Protein AF-A0A8X8XKH3-F1 (afdb_monomer_lite)

Sequence (139 aa):
MAYEAQAAVIPDCRPELKPYVGQVFETLEDGISFYEAYAKDCRFDTRRFRDTVPSVSSMDKAQRIENLYGASRPSVVNVHPPNVVSTKGSGSSSGKRIASATEKAIILQNKPKRRCAKCREMGHHDARNCGREKGKSKM

Foldseek 3Di:
DDPDDPPPPQQDADPVLRDDPPDDDPDPVRVVVSVCNRCVRRVHDDDDDPPDDDDDPPDDPQRVVCVVVVHHDDPDDDDDDPDPDDDLQNDDPPNDDPADPVRVVVCVVPDFFDQAPQPRDTHPDHVVPDPDDRPPPPD

Organism: Salvia splendens (NCBI:txid180675)

Radius of gyration: 39.93 Å; chains: 1; bounding box: 75×32×106 Å

Secondary structure (DSSP, 8-state):
---------PPP--GGG---TT---SSHHHHHHHHHHHHHHTT-------SS-----SS-HHHHHHHHHTSPPPS----PPPP----TT---TT-S----HHHHHHHHHTSPPEE-TTT--EES--TTS--S-------

Structure (mmCIF, N/CA/C/O backbone):
data_AF-A0A8X8XKH3-F1
#
_entry.id   AF-A0A8X8XKH3-F1
#
loop_
_atom_site.group_PDB
_atom_site.id
_atom_site.type_symbol
_atom_site.label_atom_id
_atom_site.label_alt_id
_atom_site.label_comp_id
_atom_site.label_asym_id
_atom_site.label_entity_id
_atom_site.label_seq_id
_atom_site.pdbx_PDB_ins_code
_atom_site.Cartn_x
_atom_site.Cartn_y
_atom_site.Cartn_z
_atom_site.occupancy
_atom_site.B_iso_or_equiv
_atom_site.auth_seq_id
_atom_site.auth_comp_id
_atom_site.auth_asym_id
_atom_site.auth_atom_id
_atom_site.pdbx_PDB_model_num
ATOM 1 N N . MET A 1 1 ? 20.267 -19.411 33.956 1.00 47.81 1 MET A N 1
ATOM 2 C CA . MET A 1 1 ? 19.720 -18.464 32.963 1.00 47.81 1 MET A CA 1
ATOM 3 C C . MET A 1 1 ? 18.305 -18.117 33.404 1.00 47.81 1 MET A C 1
ATOM 5 O O . MET A 1 1 ? 17.371 -18.803 33.013 1.00 47.81 1 MET A O 1
ATOM 9 N N . ALA A 1 2 ? 18.158 -17.161 34.324 1.00 48.53 2 ALA A N 1
ATOM 10 C CA . ALA A 1 2 ? 16.839 -16.662 34.699 1.00 48.53 2 ALA A CA 1
ATOM 11 C C . ALA A 1 2 ? 16.360 -15.775 33.547 1.00 48.53 2 ALA A C 1
ATOM 13 O O . ALA A 1 2 ? 17.059 -14.835 33.175 1.00 48.53 2 ALA A O 1
ATOM 14 N N . TYR A 1 3 ? 15.244 -16.132 32.921 1.00 51.25 3 TYR A N 1
ATOM 15 C CA . TYR A 1 3 ? 14.610 -15.265 31.940 1.00 51.25 3 TYR A CA 1
ATOM 16 C C . TYR A 1 3 ? 14.028 -14.079 32.714 1.00 51.25 3 TYR A C 1
ATOM 18 O O . TYR A 1 3 ? 13.187 -14.250 33.596 1.00 51.25 3 TYR A O 1
ATOM 26 N N . GLU A 1 4 ? 14.521 -12.875 32.448 1.00 54.84 4 GLU A N 1
ATOM 27 C CA . GLU A 1 4 ? 13.866 -11.665 32.928 1.00 54.84 4 GLU A CA 1
ATOM 28 C C . GLU A 1 4 ? 12.513 -11.583 32.218 1.00 54.84 4 GLU A C 1
ATOM 30 O O . GLU A 1 4 ? 12.443 -11.469 30.994 1.00 54.84 4 GLU A O 1
ATOM 35 N N . ALA A 1 5 ? 11.421 -11.716 32.972 1.00 57.50 5 ALA A N 1
ATOM 36 C CA . ALA A 1 5 ? 10.098 -11.433 32.446 1.00 57.50 5 ALA A CA 1
ATOM 37 C C . ALA A 1 5 ? 10.082 -9.954 32.037 1.00 57.50 5 ALA A C 1
ATOM 39 O O . ALA A 1 5 ? 10.176 -9.081 32.899 1.00 57.50 5 ALA A O 1
ATOM 40 N N . GLN A 1 6 ? 10.011 -9.669 30.731 1.00 58.66 6 GLN A N 1
ATOM 41 C CA . GLN A 1 6 ? 9.802 -8.309 30.239 1.00 58.66 6 GLN A CA 1
ATOM 42 C C . GLN A 1 6 ? 8.583 -7.734 30.967 1.00 58.66 6 GLN A C 1
ATOM 44 O O . GLN A 1 6 ? 7.470 -8.242 30.808 1.00 58.66 6 GLN A O 1
ATOM 49 N N . ALA A 1 7 ? 8.798 -6.707 31.791 1.00 63.22 7 ALA A N 1
ATOM 50 C CA . ALA A 1 7 ? 7.720 -6.023 32.483 1.00 63.22 7 ALA A CA 1
ATOM 51 C C . ALA A 1 7 ? 6.713 -5.541 31.433 1.00 63.22 7 ALA A C 1
ATOM 53 O O . ALA A 1 7 ? 7.063 -4.775 30.533 1.00 63.22 7 ALA A O 1
ATOM 54 N N . ALA A 1 8 ? 5.477 -6.037 31.517 1.00 66.75 8 ALA A N 1
ATOM 55 C CA . ALA A 1 8 ? 4.400 -5.575 30.661 1.00 66.75 8 ALA A CA 1
ATOM 56 C C . ALA A 1 8 ? 4.301 -4.053 30.815 1.00 66.75 8 ALA A C 1
ATOM 58 O O . ALA A 1 8 ? 4.128 -3.550 31.926 1.00 66.75 8 ALA A O 1
ATOM 59 N N . VAL A 1 9 ? 4.461 -3.317 29.715 1.00 73.50 9 VAL A N 1
ATOM 60 C CA . VAL A 1 9 ? 4.290 -1.864 29.714 1.00 73.50 9 VAL A CA 1
ATOM 61 C C . VAL A 1 9 ? 2.806 -1.602 29.928 1.00 73.50 9 VAL A C 1
ATOM 63 O O . VAL A 1 9 ? 2.018 -1.668 28.988 1.00 73.50 9 VAL A O 1
ATOM 66 N N . ILE A 1 10 ? 2.416 -1.379 31.182 1.00 72.69 10 ILE A N 1
ATOM 67 C CA . ILE A 1 10 ? 1.066 -0.944 31.525 1.00 72.69 10 ILE A CA 1
ATOM 68 C C . ILE A 1 10 ? 1.012 0.555 31.213 1.00 72.69 10 ILE A C 1
ATOM 70 O O . ILE A 1 10 ? 1.786 1.306 31.810 1.00 72.69 10 ILE A O 1
ATOM 74 N N . PRO A 1 11 ? 0.145 0.998 30.285 1.00 80.69 11 PRO A N 1
ATOM 75 C CA . PRO A 1 11 ? -0.033 2.414 30.005 1.00 80.69 11 PRO A CA 1
ATOM 76 C C . PRO A 1 11 ? -0.393 3.191 31.276 1.00 80.69 11 PRO A C 1
ATOM 78 O O . PRO A 1 11 ? -1.155 2.699 32.116 1.00 80.69 11 PRO A O 1
ATOM 81 N N . ASP A 1 12 ? 0.156 4.398 31.407 1.00 81.75 12 ASP A N 1
ATOM 82 C CA . ASP A 1 12 ? -0.206 5.304 32.493 1.00 81.75 12 ASP A CA 1
ATOM 83 C C . ASP A 1 12 ? -1.670 5.728 32.323 1.00 81.75 12 ASP A C 1
ATOM 85 O O . ASP A 1 12 ? -2.071 6.216 31.266 1.00 81.75 12 ASP A O 1
ATOM 89 N N . CYS A 1 13 ? -2.476 5.450 33.341 1.00 85.56 13 CYS A N 1
ATOM 90 C CA . CYS A 1 13 ? -3.920 5.648 33.347 1.00 85.56 13 CYS A CA 1
ATOM 91 C C . CYS A 1 13 ? -4.372 6.054 34.740 1.00 85.56 13 CYS A C 1
ATOM 93 O O . CYS A 1 13 ? -3.792 5.633 35.749 1.00 85.56 13 CYS A O 1
ATOM 95 N N . ARG A 1 14 ? -5.450 6.836 34.808 1.00 87.00 14 ARG A N 1
ATOM 96 C CA . ARG A 1 14 ? -6.071 7.170 36.093 1.00 87.00 14 ARG A CA 1
ATOM 97 C C . ARG A 1 14 ? -6.464 5.890 36.851 1.00 87.00 14 ARG A C 1
ATOM 99 O O . ARG A 1 14 ? -7.002 4.975 36.225 1.00 87.00 14 ARG A O 1
ATOM 106 N N . PRO A 1 15 ? -6.271 5.820 38.187 1.00 85.44 15 PRO A N 1
ATOM 107 C CA . PRO A 1 15 ? -6.557 4.613 38.972 1.00 85.44 15 PRO A CA 1
ATOM 108 C C . PRO A 1 15 ? -7.983 4.074 38.801 1.00 85.44 15 PRO A C 1
ATOM 110 O O . PRO A 1 15 ? -8.188 2.868 38.825 1.00 85.44 15 PRO A O 1
ATOM 113 N N . GLU A 1 16 ? -8.950 4.965 38.576 1.00 87.12 16 GLU A N 1
ATOM 114 C CA . GLU A 1 16 ? -10.368 4.642 38.362 1.00 87.12 16 GLU A CA 1
ATOM 115 C C . GLU A 1 16 ? -10.643 3.933 37.027 1.00 87.12 16 GLU A C 1
ATOM 117 O O . GLU A 1 16 ? -11.631 3.217 36.894 1.00 87.12 16 GLU A O 1
ATOM 122 N N . LEU A 1 17 ? -9.772 4.125 36.034 1.00 89.75 17 LEU A N 1
ATOM 123 C CA . LEU A 1 17 ? -9.889 3.538 34.698 1.00 89.75 17 LEU A CA 1
ATOM 124 C C . LEU A 1 17 ? -8.958 2.345 34.501 1.00 89.75 17 LEU A C 1
ATOM 126 O O . LEU A 1 17 ? -8.928 1.763 33.420 1.00 89.75 17 LEU A O 1
ATOM 130 N N . LYS A 1 18 ? -8.172 1.989 35.519 1.00 90.12 18 LYS A N 1
ATOM 131 C CA . LYS A 1 18 ? -7.183 0.924 35.420 1.00 90.12 18 LYS A CA 1
ATOM 132 C C . LYS A 1 18 ? -7.874 -0.439 35.554 1.00 90.12 18 LYS A C 1
ATOM 134 O O . LYS A 1 18 ? -8.342 -0.757 36.649 1.00 90.12 18 LYS A O 1
ATOM 139 N N . PRO A 1 19 ? -7.926 -1.266 34.490 1.00 91.94 19 PRO A N 1
ATOM 140 C CA . PRO A 1 19 ? -8.499 -2.603 34.592 1.00 91.94 19 PRO A CA 1
ATOM 141 C C . PRO A 1 19 ? -7.717 -3.458 35.595 1.00 91.94 19 PRO A C 1
ATOM 143 O O . PRO A 1 19 ? -6.484 -3.398 35.640 1.00 91.94 19 PRO A O 1
ATOM 146 N N . TYR A 1 20 ? -8.423 -4.295 36.356 1.00 90.75 20 TYR A N 1
ATOM 147 C CA . TYR A 1 20 ? -7.819 -5.261 37.279 1.00 90.75 20 TYR A CA 1
ATOM 148 C C . TYR A 1 20 ? -8.255 -6.699 36.976 1.00 90.75 20 TYR A C 1
ATOM 150 O O . TYR A 1 20 ? -9.288 -6.959 36.358 1.00 90.75 20 TYR A O 1
ATOM 158 N N . VAL A 1 21 ? -7.428 -7.664 37.387 1.00 91.00 21 VAL A N 1
ATOM 159 C CA . VAL A 1 21 ? -7.676 -9.088 37.128 1.00 91.00 21 VAL A CA 1
ATOM 160 C C . VAL A 1 21 ? -8.919 -9.541 37.894 1.00 91.00 21 VAL A C 1
ATOM 162 O O . VAL A 1 21 ? -8.998 -9.361 39.105 1.00 91.00 21 VAL A O 1
ATOM 165 N N . GLY A 1 22 ? -9.872 -10.146 37.180 1.00 92.69 22 GLY A N 1
ATOM 166 C CA . GLY A 1 22 ? -11.142 -10.599 37.753 1.00 92.69 22 GLY A CA 1
ATOM 167 C C . GLY A 1 22 ? -12.224 -9.520 37.829 1.00 92.69 22 GLY A C 1
ATOM 168 O O . GLY A 1 22 ? -13.256 -9.760 38.446 1.00 92.69 22 GLY A O 1
ATOM 169 N N . GLN A 1 23 ? -12.016 -8.353 37.212 1.00 93.88 23 GLN A N 1
ATOM 170 C CA . GLN A 1 23 ? -13.060 -7.341 37.077 1.00 93.88 23 GLN A CA 1
ATOM 171 C C . GLN A 1 23 ? -14.249 -7.902 36.283 1.00 93.88 23 GLN A C 1
ATOM 173 O O . GLN A 1 23 ? -14.087 -8.408 35.172 1.00 93.88 23 GLN A O 1
ATOM 178 N N . VAL A 1 24 ? -15.442 -7.807 36.869 1.00 95.50 24 VAL A N 1
ATOM 179 C CA . VAL A 1 24 ? -16.707 -8.246 36.268 1.00 95.50 24 VAL A CA 1
ATOM 180 C C . VAL A 1 24 ? -17.557 -7.013 35.977 1.00 95.50 24 VAL A C 1
ATOM 182 O O . VAL A 1 24 ? -17.576 -6.074 36.771 1.00 95.50 24 VAL A O 1
ATOM 185 N N . PHE A 1 25 ? -18.251 -7.022 34.842 1.00 95.44 25 PHE A N 1
ATOM 186 C CA . PHE A 1 25 ? -19.221 -5.999 34.453 1.00 95.44 25 PHE A CA 1
ATOM 187 C C . PHE A 1 25 ? -20.622 -6.611 34.438 1.00 95.44 25 PHE A C 1
ATOM 189 O O . PHE A 1 25 ? -20.767 -7.794 34.127 1.00 95.44 25 PHE A O 1
ATOM 196 N N . GLU A 1 26 ? -21.639 -5.816 34.775 1.00 94.56 26 GLU A N 1
ATOM 197 C CA . GLU A 1 26 ? -23.039 -6.264 34.769 1.00 94.56 26 GLU A CA 1
ATOM 198 C C . GLU A 1 26 ? -23.527 -6.558 33.346 1.00 94.56 26 GLU A C 1
ATOM 200 O O . GLU A 1 26 ? -24.206 -7.558 33.111 1.00 94.56 26 GLU A O 1
ATOM 205 N N . THR A 1 27 ? -23.132 -5.716 32.388 1.00 95.25 27 THR A N 1
ATOM 206 C CA . THR A 1 27 ? -23.462 -5.867 30.969 1.00 95.25 27 THR A CA 1
ATOM 207 C C . THR A 1 27 ? -22.218 -5.805 30.085 1.00 95.25 27 THR A C 1
ATOM 209 O O . THR A 1 27 ? -21.148 -5.326 30.480 1.00 95.25 27 THR A O 1
ATOM 212 N N . LEU A 1 28 ? -22.352 -6.292 28.849 1.00 90.44 28 LEU A N 1
ATOM 213 C CA . LEU A 1 28 ? -21.296 -6.174 27.846 1.00 90.44 28 LEU A CA 1
ATOM 214 C C . LEU A 1 28 ? -21.046 -4.699 27.496 1.00 90.44 28 LEU A C 1
ATOM 216 O O . LEU A 1 28 ? -19.902 -4.292 27.297 1.00 90.44 28 LEU A O 1
ATOM 220 N N . GLU A 1 29 ? -22.106 -3.897 27.448 1.00 91.12 29 GLU A N 1
ATOM 221 C CA . GLU A 1 29 ? -22.079 -2.464 27.169 1.00 91.12 29 GLU A CA 1
ATOM 222 C C . GLU A 1 29 ? -21.263 -1.691 28.210 1.00 91.12 29 GLU A C 1
ATOM 224 O O . GLU A 1 29 ? -20.478 -0.812 27.836 1.00 91.12 29 GLU A O 1
ATOM 229 N N . ASP A 1 30 ? -21.386 -2.050 29.489 1.00 93.69 30 ASP A N 1
ATOM 230 C CA . ASP A 1 30 ? -20.607 -1.442 30.573 1.00 93.69 30 ASP A CA 1
ATOM 231 C C . ASP A 1 30 ? -19.119 -1.767 30.434 1.00 93.69 30 ASP A C 1
ATOM 233 O O . ASP A 1 30 ? -18.270 -0.877 30.526 1.00 93.69 30 ASP A O 1
ATOM 237 N N . GLY A 1 31 ? -18.797 -3.029 30.128 1.00 92.81 31 GLY A N 1
ATOM 238 C CA . GLY A 1 31 ? -17.424 -3.454 29.863 1.00 92.81 31 GLY A CA 1
ATOM 239 C C . GLY A 1 31 ? -16.815 -2.726 28.666 1.00 92.81 31 GLY A C 1
ATOM 240 O O . GLY A 1 31 ? -15.695 -2.220 28.743 1.00 92.81 31 GLY A O 1
ATOM 241 N N . ILE A 1 32 ? -17.565 -2.601 27.567 1.00 91.56 32 ILE A N 1
ATOM 242 C CA . ILE A 1 32 ? -17.118 -1.851 26.388 1.00 91.56 32 ILE A CA 1
ATOM 243 C C . ILE A 1 32 ? -16.870 -0.383 26.746 1.00 91.56 32 ILE A C 1
ATOM 245 O O . ILE A 1 32 ? -15.811 0.152 26.418 1.00 91.56 32 ILE A O 1
ATOM 249 N N . SER A 1 33 ? -17.813 0.259 27.436 1.00 92.88 33 SER A N 1
ATOM 250 C CA . SER A 1 33 ? -17.713 1.673 27.814 1.00 92.88 33 SER A CA 1
ATOM 251 C C . SER A 1 33 ? -16.497 1.935 28.705 1.00 92.88 33 SER A C 1
ATOM 253 O O . SER A 1 33 ? -15.774 2.914 28.502 1.00 92.88 33 SER A O 1
ATOM 255 N N . PHE A 1 34 ? -16.224 1.027 29.644 1.00 93.94 34 PHE A N 1
ATOM 256 C CA . PHE A 1 34 ? -15.042 1.075 30.496 1.00 93.94 34 PHE A CA 1
ATOM 257 C C . PHE A 1 34 ? -13.741 0.980 29.684 1.00 93.94 34 PHE A C 1
ATOM 259 O O . PHE A 1 34 ? -12.866 1.839 29.815 1.00 93.94 34 PHE A O 1
ATOM 266 N N . TYR A 1 35 ? -13.611 -0.017 28.801 1.00 92.50 35 TYR A N 1
ATOM 267 C CA . TYR A 1 35 ? -12.396 -0.188 27.997 1.00 92.50 35 TYR A CA 1
ATOM 268 C C . TYR A 1 35 ? -12.199 0.928 26.962 1.00 92.50 35 TYR A C 1
ATOM 270 O O . TYR A 1 35 ? -11.058 1.301 26.688 1.00 92.50 35 TYR A O 1
ATOM 278 N N . GLU A 1 36 ? -13.272 1.516 26.428 1.00 91.81 36 GLU A N 1
ATOM 279 C CA . GLU A 1 36 ? -13.189 2.705 25.573 1.00 91.81 36 GLU A CA 1
ATOM 280 C C . GLU A 1 36 ? -12.668 3.928 26.346 1.00 91.81 36 GLU A C 1
ATOM 282 O O . GLU A 1 36 ? -11.854 4.688 25.817 1.00 91.81 36 GLU A O 1
ATOM 287 N N . ALA A 1 37 ? -13.109 4.131 27.593 1.00 92.19 37 ALA A N 1
ATOM 288 C CA . ALA A 1 37 ? -12.613 5.209 28.449 1.00 92.19 37 ALA A CA 1
ATOM 289 C C . ALA A 1 37 ? -11.138 5.004 28.824 1.00 92.19 37 ALA A C 1
ATOM 291 O O . ALA A 1 37 ? -10.342 5.937 28.708 1.00 92.19 37 ALA A O 1
ATOM 292 N N . TYR A 1 38 ? -10.763 3.778 29.191 1.00 93.00 38 TYR A N 1
ATOM 293 C CA . TYR A 1 38 ? -9.379 3.391 29.459 1.00 93.00 38 TYR A CA 1
ATOM 294 C C . TYR A 1 38 ? -8.468 3.640 28.247 1.00 93.00 38 TYR A C 1
ATOM 296 O O . TYR A 1 38 ? -7.427 4.282 28.375 1.00 93.00 38 TYR A O 1
ATOM 304 N N . ALA A 1 39 ? -8.883 3.209 27.054 1.00 92.19 39 ALA A N 1
ATOM 305 C CA . ALA A 1 39 ? -8.118 3.392 25.823 1.00 92.19 39 ALA A CA 1
ATOM 306 C C . ALA A 1 39 ? -7.912 4.875 25.477 1.00 92.19 39 ALA A C 1
ATOM 308 O O . ALA A 1 39 ? -6.797 5.287 25.151 1.00 92.19 39 ALA A O 1
ATOM 309 N N . LYS A 1 40 ? -8.958 5.698 25.640 1.00 91.25 40 LYS A N 1
ATOM 310 C CA . LYS A 1 40 ? -8.882 7.158 25.464 1.00 91.25 40 LYS A CA 1
ATOM 311 C C . LYS A 1 40 ? -7.892 7.807 26.433 1.00 91.25 40 LYS A C 1
ATOM 313 O O . LYS A 1 40 ? -7.098 8.639 26.000 1.00 91.25 40 LYS A O 1
ATOM 318 N N . ASP A 1 41 ? -7.922 7.421 27.710 1.00 92.12 41 ASP A N 1
ATOM 319 C CA . ASP A 1 41 ? -7.018 7.939 28.751 1.00 92.12 41 ASP A CA 1
ATOM 320 C C . ASP A 1 41 ? -5.555 7.578 28.433 1.00 92.12 41 ASP A C 1
ATOM 322 O O . ASP A 1 41 ? -4.670 8.431 28.460 1.00 92.12 41 ASP A O 1
ATOM 326 N N . CYS A 1 42 ? -5.329 6.338 27.994 1.00 91.38 42 CYS A N 1
ATOM 327 C CA . CYS A 1 42 ? -4.013 5.802 27.641 1.00 91.38 42 CYS A CA 1
ATOM 328 C C . CYS A 1 42 ? -3.528 6.156 26.227 1.00 91.38 42 CYS A C 1
ATOM 330 O O . CYS A 1 42 ? -2.432 5.751 25.837 1.00 91.38 42 CYS A O 1
ATOM 332 N N . ARG A 1 43 ? -4.342 6.864 25.434 1.00 90.12 43 ARG A N 1
ATOM 333 C CA . ARG A 1 43 ? -4.066 7.227 24.033 1.00 90.12 43 ARG A CA 1
ATOM 334 C C . ARG A 1 43 ? -3.822 6.034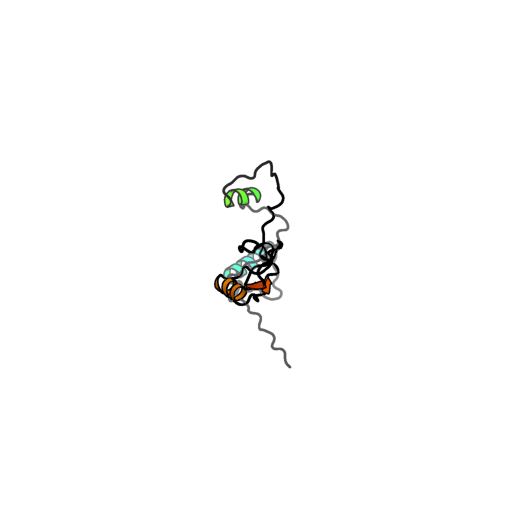 23.095 1.00 90.12 43 ARG A C 1
ATOM 336 O O . ARG A 1 43 ? -3.004 6.127 22.179 1.00 90.12 43 ARG A O 1
ATOM 343 N N . PHE A 1 44 ? -4.551 4.936 23.278 1.00 87.88 44 PHE A N 1
ATOM 344 C CA . PHE A 1 44 ? -4.619 3.842 22.302 1.00 87.88 44 PHE A CA 1
ATOM 345 C C . PHE A 1 44 ? -6.070 3.578 21.872 1.00 87.88 44 PHE A C 1
ATOM 347 O O . PHE A 1 44 ? -7.001 4.186 22.394 1.00 87.88 44 PHE A O 1
ATOM 354 N N . ASP A 1 45 ? -6.269 2.703 20.885 1.00 84.19 45 ASP A N 1
ATOM 355 C CA . ASP A 1 45 ? -7.592 2.395 20.326 1.00 84.19 45 ASP A CA 1
ATOM 356 C C . ASP A 1 45 ? -8.029 0.953 20.645 1.00 84.19 45 ASP A C 1
ATOM 358 O O . ASP A 1 45 ? -7.211 0.027 20.642 1.00 84.19 45 ASP A O 1
ATOM 362 N N . THR A 1 46 ? -9.325 0.751 20.897 1.00 83.56 46 THR A N 1
ATOM 363 C CA . THR A 1 46 ? -9.919 -0.576 21.127 1.00 83.56 46 THR A CA 1
ATOM 364 C C . THR A 1 46 ? -10.538 -1.089 19.837 1.00 83.56 46 THR A C 1
ATOM 366 O O . THR A 1 46 ? -11.436 -0.493 19.247 1.00 83.56 46 THR A O 1
ATOM 369 N N . ARG A 1 47 ? -10.054 -2.238 19.361 1.00 80.56 47 ARG A N 1
ATOM 370 C CA . ARG A 1 47 ? -10.537 -2.812 18.106 1.00 80.56 47 ARG A CA 1
ATOM 371 C C . ARG A 1 47 ? -11.885 -3.499 18.347 1.00 80.56 47 ARG A C 1
ATOM 373 O O . ARG A 1 47 ? -11.932 -4.645 18.781 1.00 80.56 47 ARG A O 1
ATOM 380 N N . ARG A 1 48 ? -12.985 -2.803 18.052 1.00 71.31 48 ARG A N 1
ATOM 381 C CA . ARG A 1 48 ? -14.341 -3.367 18.124 1.00 71.31 48 ARG A CA 1
ATOM 382 C C . ARG A 1 48 ? -14.568 -4.345 16.964 1.00 71.31 48 ARG A C 1
ATOM 384 O O . ARG A 1 48 ? -14.546 -3.948 15.797 1.00 71.31 48 ARG A O 1
ATOM 391 N N . PHE A 1 49 ? -14.787 -5.622 17.275 1.00 63.75 49 PHE A N 1
ATOM 392 C CA . PHE A 1 49 ? -15.308 -6.588 16.308 1.00 63.75 49 PHE A CA 1
ATOM 393 C C . PHE A 1 49 ? -16.787 -6.255 16.065 1.00 63.75 49 PHE A C 1
ATOM 395 O O . PHE A 1 49 ? -17.556 -6.108 17.012 1.00 63.75 49 PHE A O 1
ATOM 402 N N . ARG A 1 50 ? -17.172 -6.003 14.810 1.00 63.88 50 ARG A N 1
ATOM 403 C CA . ARG A 1 50 ? -18.540 -5.596 14.456 1.00 63.88 50 ARG A CA 1
ATOM 404 C C . ARG A 1 50 ? -19.316 -6.827 14.004 1.00 63.88 50 ARG A C 1
ATOM 406 O O . ARG A 1 50 ? -19.233 -7.164 12.829 1.00 63.88 50 ARG A O 1
ATOM 413 N N . ASP A 1 51 ? -20.092 -7.437 14.895 1.00 57.25 51 ASP A N 1
ATOM 414 C CA . ASP A 1 51 ? -20.998 -8.531 14.506 1.00 57.25 51 ASP A CA 1
ATOM 415 C C . ASP A 1 51 ? -22.286 -8.036 13.836 1.00 57.25 51 ASP A C 1
ATOM 417 O O . ASP A 1 51 ? -22.889 -8.743 13.035 1.00 57.25 51 ASP A O 1
ATOM 421 N N . THR A 1 52 ? -22.659 -6.773 14.035 1.00 57.38 52 THR A N 1
ATOM 422 C CA . THR A 1 52 ? -23.779 -6.143 13.325 1.00 57.38 52 THR A CA 1
ATOM 423 C C . THR A 1 52 ? -23.515 -4.652 13.167 1.00 57.38 52 THR A C 1
ATOM 425 O O . THR A 1 52 ? -23.445 -3.898 14.134 1.00 57.38 52 THR A O 1
ATOM 428 N N . VAL A 1 53 ? -23.327 -4.211 11.927 1.00 51.72 53 VAL A N 1
ATOM 429 C CA . VAL A 1 53 ? -23.154 -2.802 11.563 1.00 51.72 53 VAL A CA 1
ATOM 430 C C . VAL A 1 53 ? -24.531 -2.128 11.542 1.00 51.72 53 VAL A C 1
ATOM 432 O O . VAL A 1 53 ? -25.322 -2.413 10.648 1.00 51.72 53 VAL A O 1
ATOM 435 N N . PRO A 1 54 ? -24.766 -1.128 12.401 1.00 58.97 54 PRO A N 1
ATOM 436 C CA . PRO A 1 54 ? -25.283 0.118 11.861 1.00 58.97 54 PRO A CA 1
ATOM 437 C C . PRO A 1 54 ? -24.402 1.253 12.379 1.00 58.97 54 PRO A C 1
ATOM 439 O O . PRO A 1 54 ? -24.496 1.658 13.532 1.00 58.97 54 PRO A O 1
ATOM 442 N N . SER A 1 55 ? -23.497 1.772 11.544 1.00 55.34 55 SER A N 1
ATOM 443 C CA . SER A 1 55 ? -22.924 3.088 11.832 1.00 55.34 55 SER A CA 1
ATOM 444 C C . SER A 1 55 ? -22.897 3.953 10.588 1.00 55.34 55 SER A C 1
ATOM 446 O O . SER A 1 55 ? -22.292 3.636 9.562 1.00 55.34 55 SER A O 1
ATOM 448 N N . VAL A 1 56 ? -23.589 5.071 10.733 1.00 57.47 56 VAL A N 1
ATOM 449 C CA . VAL A 1 56 ? -23.506 6.258 9.905 1.00 57.47 56 VAL A CA 1
ATOM 450 C C . VAL A 1 56 ? -22.045 6.700 9.767 1.00 57.47 56 VAL A C 1
ATOM 452 O O . VAL A 1 56 ? -21.451 7.293 10.656 1.00 57.47 56 VAL A O 1
ATOM 455 N N . SER A 1 57 ? -21.455 6.388 8.616 1.00 57.25 57 SER A N 1
ATOM 456 C CA . SER A 1 57 ? -20.405 7.197 7.989 1.00 57.25 57 SER A CA 1
ATOM 457 C C . SER A 1 57 ? -20.777 7.336 6.514 1.00 57.25 57 SER A C 1
ATOM 459 O O . SER A 1 57 ? -20.291 6.601 5.658 1.00 57.25 57 SER A O 1
ATOM 461 N N . SER A 1 58 ? -21.781 8.198 6.333 1.00 68.31 58 SER A N 1
ATOM 462 C CA . SER A 1 58 ? -22.296 9.000 5.206 1.00 68.31 58 SER A CA 1
ATOM 463 C C . SER A 1 58 ? -21.852 8.818 3.751 1.00 68.31 58 SER A C 1
ATOM 465 O O . SER A 1 58 ? -22.318 9.607 2.941 1.00 68.31 58 SER A O 1
ATOM 467 N N . MET A 1 59 ? -21.053 7.825 3.365 1.00 63.72 59 MET A N 1
ATOM 468 C CA . MET A 1 59 ? -20.834 7.468 1.962 1.00 63.72 59 MET A CA 1
ATOM 469 C C . MET A 1 59 ? -20.554 5.981 1.801 1.00 63.72 59 MET A C 1
ATOM 471 O O . MET A 1 59 ? -19.686 5.420 2.487 1.00 63.72 59 MET A O 1
ATOM 475 N N . ASP A 1 60 ? -21.273 5.375 0.858 1.00 84.50 60 ASP A N 1
ATOM 476 C CA . ASP A 1 60 ? -21.009 4.028 0.370 1.00 84.50 60 ASP A CA 1
ATOM 477 C C . ASP A 1 60 ? -19.561 3.908 -0.142 1.00 84.50 60 ASP A C 1
ATOM 479 O O . ASP A 1 60 ? -18.920 4.892 -0.525 1.00 84.50 60 ASP A O 1
ATOM 483 N N . LYS A 1 61 ? -19.012 2.689 -0.142 1.00 82.75 61 LYS A N 1
ATOM 484 C CA . LYS A 1 61 ? -17.636 2.434 -0.595 1.00 82.75 61 LYS A CA 1
ATOM 485 C C . LYS A 1 61 ? -17.409 2.939 -2.020 1.00 82.75 61 LYS A C 1
ATOM 487 O O . LYS A 1 61 ? -16.338 3.479 -2.286 1.00 82.75 61 LYS A O 1
ATOM 492 N N . ALA A 1 62 ? -18.400 2.798 -2.905 1.00 84.06 62 ALA A N 1
ATOM 493 C CA . ALA A 1 62 ? -18.312 3.315 -4.268 1.00 84.06 62 ALA A CA 1
ATOM 494 C C . ALA A 1 62 ? -18.202 4.846 -4.277 1.00 84.06 62 ALA A C 1
ATOM 496 O O . ALA A 1 62 ? -17.289 5.388 -4.892 1.00 84.06 62 ALA A O 1
ATOM 497 N N . GLN A 1 63 ? -19.048 5.527 -3.502 1.00 85.12 63 GLN A N 1
ATOM 498 C CA . GLN A 1 63 ? -19.047 6.989 -3.393 1.00 85.12 63 GLN A CA 1
ATOM 499 C C . GLN A 1 63 ? -17.720 7.538 -2.847 1.00 85.12 63 GLN A C 1
ATOM 501 O O . GLN A 1 63 ? -17.245 8.579 -3.290 1.00 85.12 63 GLN A O 1
ATOM 506 N N . ARG A 1 64 ? -17.064 6.821 -1.924 1.00 88.88 64 ARG A N 1
ATOM 507 C CA . ARG A 1 64 ? -15.729 7.211 -1.429 1.00 88.88 64 ARG A CA 1
ATOM 508 C C . ARG A 1 64 ? -14.667 7.178 -2.527 1.00 88.88 64 ARG A C 1
ATOM 510 O O . ARG A 1 64 ? -13.801 8.046 -2.553 1.00 88.88 64 ARG A O 1
ATOM 517 N N . ILE A 1 65 ? -14.725 6.182 -3.411 1.00 87.19 65 ILE A N 1
ATOM 518 C CA . ILE A 1 65 ? -13.789 6.045 -4.533 1.00 87.19 65 ILE A CA 1
ATOM 519 C C . ILE A 1 65 ? -14.051 7.155 -5.554 1.00 87.19 65 ILE A C 1
ATOM 521 O O . ILE A 1 65 ? -13.118 7.845 -5.952 1.00 87.19 65 ILE A O 1
ATOM 525 N N . GLU A 1 66 ? -15.311 7.376 -5.924 1.00 91.50 66 GLU A N 1
ATOM 526 C CA . GLU A 1 66 ? -15.685 8.426 -6.879 1.00 91.50 66 GLU A CA 1
ATOM 527 C C . GLU A 1 66 ? -15.260 9.816 -6.398 1.00 91.50 66 GLU A C 1
ATOM 529 O O . GLU A 1 66 ? -14.676 10.579 -7.164 1.00 91.50 66 GLU A O 1
ATOM 534 N N . ASN A 1 67 ? -15.448 10.117 -5.111 1.00 88.62 67 ASN A N 1
ATOM 535 C CA . ASN A 1 67 ? -15.008 11.382 -4.527 1.00 88.62 67 ASN A CA 1
ATOM 536 C C . ASN A 1 67 ? -13.485 11.537 -4.491 1.00 88.62 67 ASN A C 1
ATOM 538 O O . ASN A 1 67 ? -12.983 12.635 -4.714 1.00 88.62 67 ASN A O 1
ATOM 542 N N . LEU A 1 68 ? -12.747 10.461 -4.201 1.00 90.94 68 LEU A N 1
ATOM 543 C CA . LEU A 1 68 ? -11.283 10.493 -4.152 1.00 90.94 68 LEU A CA 1
ATOM 544 C C . LEU A 1 68 ? -10.678 10.771 -5.531 1.00 90.94 68 LEU A C 1
ATOM 546 O O . LEU A 1 68 ? -9.714 11.524 -5.644 1.00 90.94 68 LEU A O 1
ATOM 550 N N . TYR A 1 69 ? -11.239 10.152 -6.570 1.00 92.56 69 TYR A N 1
ATOM 551 C CA . TYR A 1 69 ? -10.765 10.303 -7.944 1.00 92.56 69 TYR A CA 1
ATOM 552 C C . TYR A 1 69 ? -11.447 11.454 -8.701 1.00 92.56 69 TYR A C 1
ATOM 554 O O . TYR A 1 69 ? -11.012 11.790 -9.800 1.00 92.56 69 TYR A O 1
ATOM 562 N N . GLY A 1 70 ? -12.494 12.063 -8.133 1.00 91.69 70 GLY A N 1
ATOM 563 C CA . GLY A 1 70 ? -13.250 13.161 -8.743 1.00 91.69 70 GLY A CA 1
ATOM 564 C C . GLY A 1 70 ? -14.011 12.766 -10.012 1.00 91.69 70 GLY A C 1
ATOM 565 O O . GLY A 1 70 ? -14.353 13.631 -10.815 1.00 91.69 70 GLY A O 1
ATOM 566 N N . ALA A 1 71 ? -14.245 11.471 -10.222 1.00 89.69 71 ALA A N 1
ATOM 567 C CA . ALA A 1 71 ? -14.880 10.931 -11.415 1.00 89.69 71 ALA A CA 1
ATOM 568 C C . ALA A 1 71 ? -15.855 9.819 -11.031 1.00 89.69 71 ALA A C 1
ATOM 570 O O . ALA A 1 71 ? -15.533 8.957 -10.210 1.00 89.69 71 ALA A O 1
ATOM 571 N N . SER A 1 72 ? -17.039 9.830 -11.644 1.00 90.19 72 SER A N 1
ATOM 572 C CA . SER A 1 72 ? -18.010 8.754 -11.473 1.00 90.19 72 SER A CA 1
ATOM 573 C C . SER A 1 72 ? -17.520 7.470 -12.135 1.00 90.19 72 SER A C 1
ATOM 575 O O . SER A 1 72 ? -16.791 7.480 -13.134 1.00 90.19 72 SER A O 1
ATOM 577 N N . ARG A 1 73 ? -17.926 6.332 -11.574 1.00 87.00 73 ARG A N 1
ATOM 578 C CA . ARG A 1 73 ? -17.582 5.027 -12.125 1.00 87.00 73 ARG A CA 1
ATOM 579 C C . ARG A 1 73 ? -18.281 4.830 -13.483 1.00 87.00 73 ARG A C 1
ATOM 581 O O . ARG A 1 73 ? -19.506 4.932 -13.550 1.00 87.00 73 ARG A O 1
ATOM 588 N N . PRO A 1 74 ? -17.5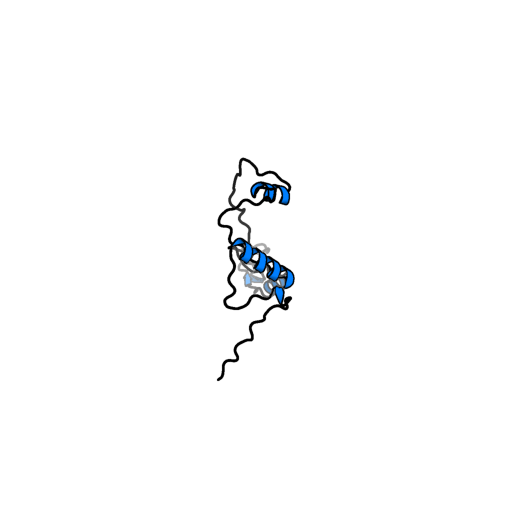54 4.489 -14.562 1.00 88.81 74 PRO A N 1
ATOM 589 C CA . PRO A 1 74 ? -18.168 4.222 -15.860 1.00 88.81 74 PRO A CA 1
ATOM 590 C C . PRO A 1 74 ? -18.998 2.929 -15.831 1.00 88.81 74 PRO A C 1
ATOM 592 O O . PRO A 1 74 ? -18.629 1.951 -15.176 1.00 88.81 74 PRO A O 1
ATOM 595 N N . SER A 1 75 ? -20.109 2.910 -16.575 1.00 88.94 75 SER A N 1
ATOM 596 C CA . SER A 1 75 ? -21.002 1.745 -16.698 1.00 88.94 75 SER A CA 1
ATOM 597 C C . SER A 1 75 ? -20.393 0.601 -17.514 1.00 88.94 75 SER A C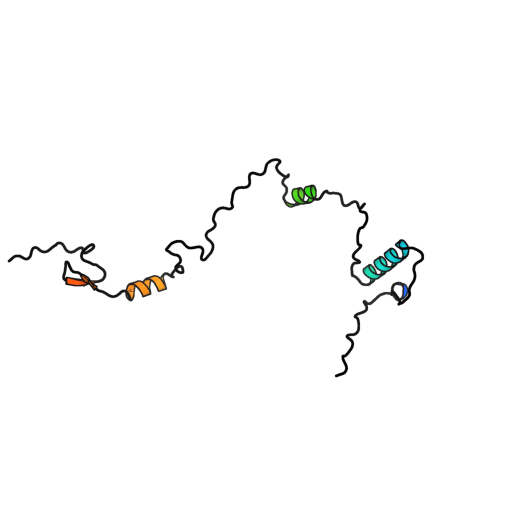 1
ATOM 599 O O . SER A 1 75 ? -20.740 -0.559 -17.306 1.00 88.94 75 SER A O 1
ATOM 601 N N . VAL A 1 76 ? -19.463 0.921 -18.417 1.00 90.62 76 VAL A N 1
ATOM 602 C CA . VAL A 1 76 ? -18.760 -0.034 -19.277 1.00 90.62 76 VAL A CA 1
ATOM 603 C C . VAL A 1 76 ? -17.258 0.194 -19.137 1.00 90.62 76 VAL A C 1
ATOM 605 O O . VAL A 1 76 ? -16.774 1.310 -19.321 1.00 90.62 76 VAL A O 1
ATOM 608 N N . VAL A 1 77 ? -16.518 -0.868 -18.815 1.00 89.31 77 VAL A N 1
ATOM 609 C CA . VAL A 1 77 ? -15.052 -0.851 -18.718 1.00 89.31 77 VAL A CA 1
ATOM 610 C C . VAL A 1 77 ? -14.488 -1.800 -19.769 1.00 89.31 77 VAL A C 1
ATOM 612 O O . VAL A 1 77 ? -14.578 -3.016 -19.623 1.00 89.31 77 VAL A O 1
ATOM 615 N N . ASN A 1 78 ? -13.877 -1.245 -20.815 1.00 88.12 78 ASN A N 1
ATOM 616 C CA . ASN A 1 78 ? -13.147 -2.028 -21.809 1.00 88.12 78 ASN A CA 1
ATOM 617 C C . ASN A 1 78 ? -11.701 -2.213 -21.336 1.00 88.12 78 ASN A C 1
ATOM 619 O O . ASN A 1 78 ? -10.876 -1.306 -21.451 1.00 88.12 78 ASN A O 1
ATOM 623 N N . VAL A 1 79 ? -11.402 -3.381 -20.765 1.00 87.88 79 VAL A N 1
ATOM 624 C CA . VAL A 1 79 ? -10.051 -3.721 -20.302 1.00 87.88 79 VAL A CA 1
ATOM 625 C C . VAL A 1 79 ? -9.236 -4.245 -21.480 1.00 87.88 79 VAL A C 1
ATOM 627 O O . VAL A 1 79 ? -9.499 -5.330 -21.994 1.00 87.88 79 VAL A O 1
ATOM 630 N N . HIS A 1 80 ? -8.225 -3.488 -21.893 1.00 85.88 80 HIS A N 1
ATOM 631 C CA . HIS A 1 80 ? -7.210 -3.974 -22.823 1.00 85.88 80 HIS A CA 1
ATOM 632 C C . HIS A 1 80 ? -6.033 -4.582 -22.049 1.00 85.88 80 HIS A C 1
ATOM 634 O O . HIS A 1 80 ? -5.727 -4.111 -20.948 1.00 85.88 80 HIS A O 1
ATOM 640 N N . PRO A 1 81 ? -5.344 -5.599 -22.604 1.00 87.00 81 PRO A N 1
ATOM 641 C CA . PRO A 1 81 ? -4.061 -6.032 -22.071 1.00 87.00 81 PRO A CA 1
ATOM 642 C C . PRO A 1 81 ? -3.136 -4.822 -21.888 1.00 87.00 81 PRO A C 1
ATOM 644 O O . PRO A 1 81 ? -3.128 -3.940 -22.755 1.00 87.00 81 PRO A O 1
ATOM 647 N N . PRO A 1 82 ? -2.370 -4.748 -20.785 1.00 83.19 82 PRO A N 1
ATOM 648 C CA . PRO A 1 82 ? -1.411 -3.672 -20.611 1.00 83.19 82 PRO A CA 1
ATOM 649 C C . PRO A 1 82 ? -0.467 -3.656 -21.810 1.00 83.19 82 PRO A C 1
ATOM 651 O O . PRO A 1 82 ? -0.022 -4.709 -22.277 1.00 83.19 82 PRO A O 1
ATOM 654 N N . ASN A 1 83 ? -0.163 -2.455 -22.308 1.00 78.75 83 ASN A N 1
ATOM 655 C CA . ASN A 1 83 ? 0.859 -2.300 -23.333 1.00 78.75 83 ASN A CA 1
ATOM 656 C C . ASN A 1 83 ? 2.123 -3.004 -22.846 1.00 78.75 83 ASN A C 1
ATOM 658 O O . ASN A 1 83 ? 2.532 -2.813 -21.700 1.00 78.75 83 ASN A O 1
ATOM 662 N N . VAL A 1 84 ? 2.722 -3.830 -23.702 1.00 75.81 84 VAL A N 1
ATOM 663 C CA . VAL A 1 84 ? 3.999 -4.473 -23.396 1.00 75.81 84 VAL A CA 1
ATOM 664 C C . VAL A 1 84 ? 5.033 -3.379 -23.132 1.00 75.81 84 VAL A C 1
ATOM 666 O O . VAL A 1 84 ? 5.544 -2.738 -24.047 1.00 75.81 84 VAL A O 1
ATOM 669 N N . VAL A 1 85 ? 5.291 -3.104 -21.855 1.00 70.50 85 VAL A N 1
ATOM 670 C CA . VAL A 1 85 ? 6.284 -2.118 -21.443 1.00 70.50 85 VAL A CA 1
ATOM 671 C C . VAL A 1 85 ? 7.645 -2.791 -21.443 1.00 70.50 85 VAL A C 1
ATOM 673 O O . VAL A 1 85 ? 7.858 -3.809 -20.784 1.00 70.50 85 VAL A O 1
ATOM 676 N N . SER A 1 86 ? 8.590 -2.226 -22.190 1.00 67.31 86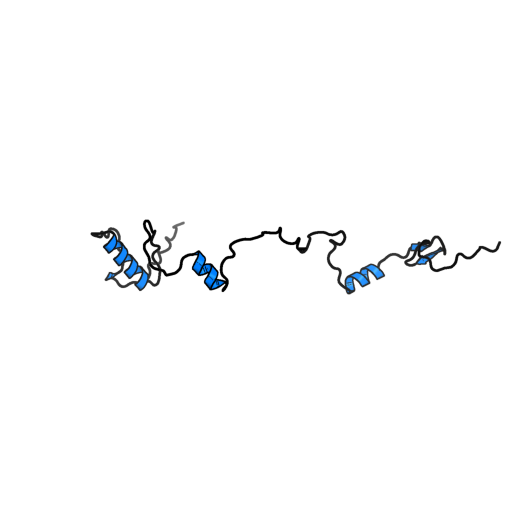 SER A N 1
ATOM 677 C CA . SER A 1 86 ? 9.973 -2.685 -22.157 1.00 67.31 86 SER A CA 1
ATOM 678 C C . SER A 1 86 ? 10.582 -2.332 -20.799 1.00 67.31 86 SER A C 1
ATOM 680 O O . SER A 1 86 ? 11.013 -1.201 -20.567 1.00 67.31 86 SER A O 1
ATOM 682 N N . THR A 1 87 ? 10.610 -3.292 -19.881 1.00 68.81 87 THR A N 1
ATOM 683 C CA . THR A 1 87 ? 11.340 -3.171 -18.617 1.00 68.81 87 THR A CA 1
ATOM 684 C C . THR A 1 87 ? 12.833 -3.398 -18.849 1.00 68.81 87 THR A C 1
ATOM 686 O O . THR A 1 87 ? 13.249 -4.027 -19.830 1.00 68.81 87 THR A O 1
ATOM 689 N N . LYS A 1 88 ? 13.678 -2.885 -17.949 1.00 60.97 88 LYS A N 1
ATOM 690 C CA . LYS A 1 88 ? 15.127 -3.122 -17.994 1.00 60.97 88 LYS A CA 1
ATOM 691 C C . LYS A 1 88 ? 15.395 -4.637 -17.958 1.00 60.97 88 LYS A C 1
ATOM 693 O O . LYS A 1 88 ? 15.189 -5.262 -16.929 1.00 60.97 88 LYS A O 1
ATOM 698 N N . GLY A 1 89 ? 15.853 -5.206 -19.078 1.00 60.78 89 GLY A N 1
ATOM 699 C CA . GLY A 1 89 ? 16.144 -6.644 -19.223 1.00 60.78 89 GLY A CA 1
ATOM 700 C C . GLY A 1 89 ? 15.151 -7.451 -20.074 1.00 60.78 89 GLY A C 1
ATOM 701 O O . GLY A 1 89 ? 15.413 -8.618 -20.335 1.00 60.78 89 GLY A O 1
ATOM 702 N N . SER A 1 90 ? 14.068 -6.849 -20.574 1.00 65.06 90 SER A N 1
ATOM 703 C CA . SER A 1 90 ? 12.992 -7.550 -21.312 1.00 65.06 90 SER A CA 1
ATOM 704 C C . SER A 1 90 ? 13.292 -7.926 -22.776 1.00 65.06 90 SER A C 1
ATOM 706 O O . SER A 1 90 ? 12.406 -8.404 -23.471 1.00 65.06 90 SER A O 1
ATOM 708 N N . GLY A 1 91 ? 14.540 -7.787 -23.235 1.00 61.22 91 GLY A N 1
ATOM 709 C CA . GLY A 1 91 ? 15.036 -8.489 -24.424 1.00 61.22 91 GLY A CA 1
ATOM 710 C C . GLY A 1 91 ? 14.421 -8.084 -25.772 1.00 61.22 91 GLY A C 1
ATOM 711 O O . GLY A 1 91 ? 13.461 -8.675 -26.247 1.00 61.22 91 GLY A O 1
ATOM 712 N N . SER A 1 92 ? 15.105 -7.197 -26.493 1.00 55.88 92 SER A N 1
ATOM 713 C CA . SER A 1 92 ? 15.305 -7.407 -27.935 1.00 55.88 92 SER A CA 1
ATOM 714 C C . SER A 1 92 ? 16.758 -7.835 -28.144 1.00 55.88 92 SER A C 1
ATOM 716 O O . SER A 1 92 ? 17.547 -7.796 -27.205 1.00 55.88 92 SER A O 1
ATOM 718 N N . SER A 1 93 ? 17.164 -8.243 -29.341 1.00 55.84 93 SER A N 1
ATOM 719 C CA . SER A 1 93 ? 18.538 -8.676 -29.671 1.00 55.84 93 SER A CA 1
ATOM 720 C C . SER A 1 93 ? 19.661 -7.682 -29.294 1.00 55.84 93 SER A C 1
ATOM 722 O O . SER A 1 93 ? 20.839 -8.039 -29.326 1.00 55.84 93 SER A O 1
ATOM 724 N N . SER A 1 94 ? 19.313 -6.461 -28.867 1.00 56.31 94 SER A N 1
ATOM 725 C CA . SER A 1 94 ? 20.191 -5.501 -28.191 1.00 56.31 94 SER A CA 1
ATOM 726 C C . SER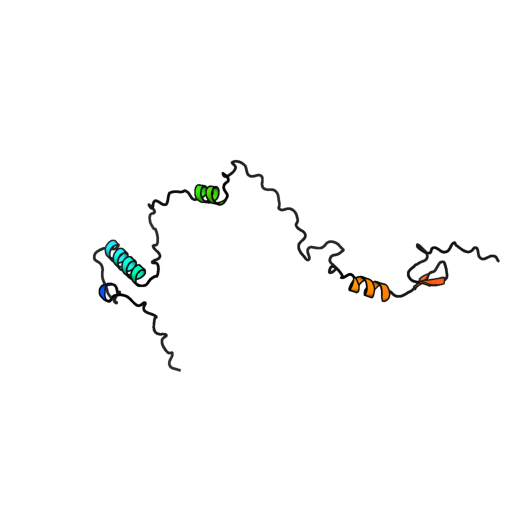 A 1 94 ? 20.065 -5.511 -26.655 1.00 56.31 94 SER A C 1
ATOM 728 O O . SER A 1 94 ? 20.389 -4.512 -26.019 1.00 56.31 94 SER A O 1
ATOM 730 N N . GLY A 1 95 ? 19.683 -6.633 -26.030 1.00 55.31 95 GLY A N 1
ATOM 731 C CA . GLY A 1 95 ? 19.692 -6.898 -24.577 1.00 55.31 95 GLY A CA 1
ATOM 732 C C . GLY A 1 95 ? 21.082 -6.828 -23.926 1.00 55.31 95 GLY A C 1
ATOM 733 O O . GLY A 1 95 ? 21.302 -7.311 -22.820 1.00 55.31 95 GLY A O 1
ATOM 734 N N . LYS A 1 96 ? 22.041 -6.219 -24.619 1.00 63.41 96 LYS A N 1
ATOM 735 C CA . LYS A 1 96 ? 23.265 -5.700 -24.044 1.00 63.41 96 LYS A CA 1
ATOM 736 C C . LYS A 1 96 ? 22.939 -4.422 -23.293 1.00 63.41 96 LYS A C 1
ATOM 738 O O . LYS A 1 96 ? 22.166 -3.581 -23.745 1.00 63.41 96 LYS A O 1
ATOM 743 N N . ARG A 1 97 ? 23.581 -4.284 -22.137 1.00 72.25 97 ARG A N 1
ATOM 744 C CA . ARG A 1 97 ? 23.724 -3.020 -21.419 1.00 72.25 97 ARG A CA 1
ATOM 745 C C . ARG A 1 97 ? 23.877 -1.865 -22.417 1.00 72.25 97 ARG A C 1
ATOM 747 O O . ARG A 1 97 ? 24.674 -1.970 -23.350 1.00 72.25 97 ARG A O 1
ATOM 754 N N . ILE A 1 98 ? 23.131 -0.778 -22.219 1.00 71.44 98 ILE A N 1
ATOM 755 C CA . ILE A 1 98 ? 23.334 0.457 -22.984 1.00 71.44 98 ILE A CA 1
ATOM 756 C C . ILE A 1 98 ? 24.771 0.912 -22.707 1.00 71.44 98 ILE A C 1
ATOM 758 O O . ILE A 1 98 ? 25.079 1.356 -21.602 1.00 71.44 98 ILE A O 1
ATOM 762 N N . ALA A 1 99 ? 25.655 0.727 -23.687 1.00 76.25 99 ALA A N 1
ATOM 763 C CA . ALA A 1 99 ? 27.057 1.098 -23.560 1.00 76.25 99 ALA A CA 1
ATOM 764 C C . ALA A 1 99 ? 27.199 2.625 -23.571 1.00 76.25 99 ALA A C 1
ATOM 766 O O . ALA A 1 99 ? 26.576 3.300 -24.402 1.00 76.25 99 ALA A O 1
ATOM 767 N N . SER A 1 100 ? 28.030 3.160 -22.673 1.00 83.25 100 SER A N 1
ATOM 768 C CA . SER A 1 100 ? 28.331 4.595 -22.636 1.00 83.25 100 SER A CA 1
ATOM 769 C C . SER A 1 100 ? 29.082 5.035 -23.898 1.00 83.25 100 SER A C 1
ATOM 771 O O . SER A 1 100 ? 29.639 4.211 -24.628 1.00 83.25 100 SER A O 1
ATOM 773 N N . ALA A 1 101 ? 29.122 6.342 -24.172 1.00 86.19 101 ALA A N 1
ATOM 774 C CA . ALA A 1 101 ? 29.892 6.874 -25.300 1.00 86.19 101 ALA A CA 1
ATOM 775 C C . ALA A 1 101 ? 31.376 6.467 -25.211 1.00 86.19 101 ALA A C 1
ATOM 777 O O . ALA A 1 101 ? 31.955 6.005 -26.194 1.00 86.19 101 ALA A O 1
ATOM 778 N N . THR A 1 102 ? 31.949 6.543 -24.007 1.00 90.44 102 THR A N 1
ATOM 779 C CA . THR A 1 102 ? 33.323 6.122 -23.714 1.00 90.44 102 THR A CA 1
ATOM 780 C C . THR A 1 102 ? 33.530 4.635 -23.979 1.00 90.44 102 THR A C 1
ATOM 782 O O . THR A 1 102 ? 34.483 4.248 -24.646 1.00 90.44 102 THR A O 1
ATOM 785 N N . GLU A 1 103 ? 32.614 3.783 -23.520 1.00 86.31 103 GLU A N 1
ATOM 786 C CA . GLU A 1 103 ? 32.698 2.337 -23.734 1.00 86.31 103 GLU A CA 1
ATOM 787 C C . GLU A 1 103 ? 32.609 1.970 -25.220 1.00 86.31 103 GLU A C 1
ATOM 789 O O . GLU A 1 103 ? 33.389 1.151 -25.706 1.00 86.31 103 GLU A O 1
ATOM 794 N N . LYS A 1 104 ? 31.708 2.617 -25.972 1.00 85.31 104 LYS A N 1
ATOM 795 C CA . LYS A 1 104 ? 31.616 2.440 -27.428 1.00 85.31 104 LYS A CA 1
ATOM 796 C C . LYS A 1 104 ? 32.916 2.846 -28.128 1.00 85.31 104 LYS A C 1
ATOM 798 O O . LYS A 1 104 ? 33.352 2.135 -29.033 1.00 85.31 104 LYS A O 1
ATOM 803 N N . ALA A 1 105 ? 33.541 3.946 -27.704 1.00 85.56 105 ALA A N 1
ATOM 804 C CA . ALA A 1 105 ? 34.816 4.406 -28.249 1.00 85.56 105 ALA A CA 1
ATOM 805 C C . ALA A 1 105 ? 35.954 3.409 -27.968 1.00 85.56 105 ALA A C 1
ATOM 807 O O . ALA A 1 105 ? 36.683 3.047 -28.891 1.00 85.56 105 ALA A O 1
ATOM 808 N N . ILE A 1 106 ? 36.048 2.891 -26.739 1.00 87.25 106 ILE A N 1
ATOM 809 C CA . ILE A 1 106 ? 37.051 1.886 -26.346 1.00 87.25 106 ILE A CA 1
ATOM 810 C C . ILE A 1 106 ? 36.891 0.596 -27.165 1.00 87.25 106 ILE A C 1
ATOM 812 O O . ILE A 1 106 ? 37.867 0.077 -27.705 1.00 87.25 106 ILE A O 1
ATOM 816 N N . ILE A 1 107 ? 35.664 0.082 -27.310 1.00 85.38 107 ILE A N 1
ATOM 817 C CA . ILE A 1 107 ? 35.398 -1.133 -28.100 1.00 85.38 107 ILE A CA 1
ATOM 818 C C . ILE A 1 107 ? 35.791 -0.934 -29.570 1.00 85.38 107 ILE A C 1
ATOM 820 O O . ILE A 1 107 ? 36.325 -1.850 -30.196 1.00 85.38 107 ILE A O 1
ATOM 824 N N . LEU A 1 108 ? 35.527 0.249 -30.133 1.00 81.56 108 LEU A N 1
ATOM 825 C CA . LEU A 1 108 ? 35.887 0.561 -31.513 1.00 81.56 108 LEU A CA 1
ATOM 826 C C . LEU A 1 108 ? 37.408 0.644 -31.699 1.00 81.56 108 LEU A C 1
ATOM 828 O O . LEU A 1 108 ? 37.919 0.088 -32.669 1.00 81.56 108 LEU A O 1
ATOM 832 N N . GLN A 1 109 ? 38.117 1.285 -30.765 1.00 81.06 109 GLN A N 1
ATOM 833 C CA . GLN A 1 109 ? 39.580 1.386 -30.787 1.00 81.06 109 GLN A CA 1
ATOM 834 C C . GLN A 1 109 ? 40.255 0.017 -30.666 1.00 81.06 109 GLN A C 1
ATOM 836 O O . GLN A 1 109 ? 41.198 -0.271 -31.399 1.00 81.06 109 GLN A O 1
ATOM 841 N N . ASN A 1 110 ? 39.728 -0.855 -29.804 1.00 85.62 110 ASN A N 1
ATOM 842 C CA . ASN A 1 110 ? 40.275 -2.194 -29.576 1.00 85.62 110 ASN A CA 1
ATOM 843 C C . ASN A 1 110 ? 39.848 -3.223 -30.631 1.00 85.62 110 ASN A C 1
ATOM 845 O O . ASN A 1 110 ? 40.214 -4.396 -30.543 1.00 85.62 110 ASN A O 1
ATOM 849 N N . LYS A 1 111 ? 39.059 -2.825 -31.636 1.00 84.75 111 LYS A N 1
ATOM 850 C CA . LYS A 1 111 ? 38.600 -3.749 -32.669 1.00 84.75 111 LYS A CA 1
ATOM 851 C C . LYS A 1 111 ? 39.786 -4.121 -33.569 1.00 84.75 111 LYS A C 1
ATOM 853 O O . LYS A 1 111 ? 40.351 -3.234 -34.213 1.00 84.75 111 LYS A O 1
ATOM 858 N N . PRO A 1 112 ? 40.169 -5.407 -33.666 1.00 87.25 112 PRO A N 1
ATOM 859 C CA . PRO A 1 112 ? 41.371 -5.791 -34.392 1.00 87.25 112 PRO A CA 1
ATOM 860 C C . PRO A 1 112 ? 41.246 -5.436 -35.875 1.00 87.25 112 PRO A C 1
ATOM 862 O O . PRO A 1 112 ? 40.213 -5.674 -36.512 1.00 87.25 112 PRO A O 1
ATOM 865 N N . LYS A 1 113 ? 42.318 -4.871 -36.439 1.00 89.25 113 LYS A N 1
ATOM 866 C CA . LYS A 1 113 ? 42.439 -4.718 -37.891 1.00 89.25 113 LYS A CA 1
ATOM 867 C C . LYS A 1 113 ? 42.567 -6.102 -38.512 1.00 89.25 113 LYS A C 1
ATOM 869 O O . LYS A 1 113 ? 43.228 -6.982 -37.968 1.00 89.25 113 LYS A O 1
ATOM 874 N N . ARG A 1 114 ? 41.968 -6.278 -39.682 1.00 90.62 114 ARG A N 1
ATOM 875 C CA . ARG A 1 114 ? 42.052 -7.517 -40.461 1.00 90.62 114 ARG A CA 1
ATOM 876 C C . ARG A 1 114 ? 42.526 -7.219 -41.872 1.00 90.62 114 ARG A C 1
ATOM 878 O O . ARG A 1 114 ? 42.348 -6.103 -42.362 1.00 90.62 114 ARG A O 1
ATOM 885 N N . ARG A 1 115 ? 43.114 -8.222 -42.524 1.00 93.31 115 ARG A N 1
ATOM 886 C CA . ARG A 1 115 ? 43.585 -8.108 -43.906 1.00 93.31 115 ARG A CA 1
ATOM 887 C C . ARG A 1 115 ? 42.399 -8.195 -44.861 1.00 93.31 115 ARG A C 1
ATOM 889 O O . ARG A 1 115 ? 41.683 -9.194 -44.878 1.00 93.31 115 ARG A O 1
ATOM 896 N N . CYS A 1 116 ? 42.195 -7.169 -45.675 1.00 94.19 116 CYS A N 1
ATOM 897 C CA . CYS A 1 116 ? 41.156 -7.169 -46.698 1.00 94.19 116 CYS A CA 1
ATOM 898 C C . CYS A 1 116 ? 41.559 -8.062 -47.883 1.00 94.19 116 CYS A C 1
ATOM 900 O O . CYS A 1 116 ? 42.622 -7.871 -48.461 1.00 94.19 116 CYS A O 1
ATOM 902 N N . ALA A 1 117 ? 40.707 -8.995 -48.317 1.00 90.81 117 ALA A N 1
ATOM 903 C CA . ALA A 1 117 ? 41.021 -9.859 -49.464 1.00 90.81 117 ALA A CA 1
ATOM 904 C C . ALA A 1 117 ? 41.090 -9.103 -50.812 1.00 90.81 117 ALA A C 1
ATOM 906 O O . ALA A 1 117 ? 41.764 -9.560 -51.731 1.00 90.81 117 ALA A O 1
ATOM 907 N N . LYS A 1 118 ? 40.430 -7.936 -50.928 1.00 90.06 118 LYS A N 1
ATOM 908 C CA . LYS A 1 118 ? 40.398 -7.121 -52.158 1.00 90.06 118 LYS A CA 1
ATOM 909 C C . LYS A 1 118 ? 41.667 -6.283 -52.342 1.00 90.06 118 LYS A C 1
ATOM 911 O O . LYS A 1 118 ? 42.245 -6.305 -53.419 1.00 90.06 118 LYS A O 1
ATOM 916 N N . CYS A 1 119 ? 42.097 -5.550 -51.310 1.00 91.75 119 CYS A N 1
ATOM 917 C CA . CYS A 1 119 ? 43.264 -4.655 -51.380 1.00 91.75 119 CYS A CA 1
ATOM 918 C C . CYS A 1 119 ? 44.503 -5.161 -50.631 1.00 91.75 119 CYS A C 1
ATOM 920 O O . CYS A 1 119 ? 45.556 -4.543 -50.720 1.00 91.75 119 CYS A O 1
ATOM 922 N N . ARG A 1 120 ? 44.387 -6.269 -49.889 1.00 88.81 120 ARG A N 1
ATOM 923 C CA . ARG A 1 120 ? 45.445 -6.897 -49.076 1.00 88.81 120 ARG A CA 1
ATOM 924 C C . ARG A 1 120 ? 45.998 -6.047 -47.926 1.00 88.81 120 ARG A C 1
ATOM 926 O O . ARG A 1 120 ? 46.941 -6.487 -47.267 1.00 88.81 120 ARG A O 1
ATOM 933 N N . GLU A 1 121 ? 45.376 -4.912 -47.621 1.00 91.25 121 GLU A N 1
ATOM 934 C CA . GLU A 1 121 ? 45.758 -4.025 -46.517 1.00 91.25 121 GLU A CA 1
ATOM 935 C C . GLU A 1 121 ? 45.057 -4.374 -45.201 1.00 91.25 121 GLU A C 1
ATOM 937 O O . GLU A 1 121 ? 43.957 -4.933 -45.191 1.00 91.25 121 GLU A O 1
ATOM 942 N N . MET A 1 122 ? 45.705 -4.026 -44.084 1.00 91.88 122 MET A N 1
ATOM 943 C CA . MET A 1 122 ? 45.154 -4.166 -42.735 1.00 91.88 122 MET A CA 1
ATOM 944 C C . MET A 1 122 ? 44.275 -2.962 -42.394 1.00 91.88 122 MET A C 1
ATOM 946 O O . MET A 1 122 ? 44.764 -1.839 -42.285 1.00 91.88 122 MET A O 1
ATOM 950 N N . GLY A 1 123 ? 42.983 -3.190 -42.163 1.00 89.75 123 GLY A N 1
ATOM 951 C CA . GLY A 1 123 ? 42.049 -2.122 -41.811 1.00 89.75 123 GLY A CA 1
ATOM 952 C C . GLY A 1 123 ? 40.776 -2.624 -41.137 1.00 89.75 123 GLY A C 1
ATOM 953 O O . GLY A 1 123 ? 40.631 -3.809 -40.838 1.00 89.75 123 GLY A O 1
ATOM 954 N N . HIS A 1 124 ? 39.832 -1.710 -40.908 1.00 90.00 124 HIS A N 1
ATOM 955 C CA . HIS A 1 124 ? 38.513 -2.014 -40.330 1.00 90.00 124 HIS A CA 1
ATOM 956 C C . HIS A 1 124 ? 37.457 -2.374 -41.396 1.00 90.00 124 HIS A C 1
ATOM 958 O O . HIS A 1 124 ? 36.256 -2.277 -41.156 1.00 90.00 124 HIS A O 1
ATOM 964 N N . HIS A 1 125 ? 37.895 -2.809 -42.578 1.00 89.38 125 HIS A N 1
ATOM 965 C CA . HIS A 1 125 ? 37.049 -3.139 -43.726 1.00 89.38 125 HIS A CA 1
ATOM 966 C C . HIS A 1 125 ? 37.374 -4.558 -44.251 1.00 89.38 125 HIS A C 1
ATOM 968 O O . HIS A 1 125 ? 38.429 -5.110 -43.944 1.00 89.38 125 HIS A O 1
ATOM 974 N N . ASP A 1 126 ? 36.456 -5.186 -44.988 1.00 90.38 126 ASP A N 1
ATOM 975 C CA . ASP A 1 126 ? 36.696 -6.380 -45.813 1.00 90.38 126 ASP A CA 1
ATOM 976 C C . ASP A 1 126 ? 36.474 -6.103 -47.293 1.00 90.38 126 ASP A C 1
ATOM 978 O O . ASP A 1 126 ? 36.172 -4.993 -47.707 1.00 90.38 126 ASP A O 1
ATOM 982 N N . ALA A 1 127 ? 36.610 -7.150 -48.103 1.00 89.88 127 ALA A N 1
ATOM 983 C CA . ALA A 1 127 ? 36.384 -7.108 -49.533 1.00 89.88 127 ALA A CA 1
ATOM 984 C C . ALA A 1 127 ? 34.992 -6.591 -49.937 1.00 89.88 127 ALA A C 1
ATOM 986 O O . ALA A 1 127 ? 34.880 -6.043 -51.033 1.00 89.88 127 ALA A O 1
ATOM 987 N N . ARG A 1 128 ? 33.959 -6.728 -49.088 1.00 89.19 128 ARG A N 1
ATOM 988 C CA . ARG A 1 128 ? 32.583 -6.309 -49.403 1.00 89.19 128 ARG A CA 1
ATOM 989 C C . ARG A 1 128 ? 32.388 -4.807 -49.235 1.00 89.19 128 ARG A C 1
ATOM 991 O O . ARG A 1 128 ? 31.649 -4.216 -50.008 1.00 89.19 128 ARG A O 1
ATOM 998 N N . ASN A 1 129 ? 33.064 -4.191 -48.267 1.00 89.00 129 ASN A N 1
ATOM 999 C CA . ASN A 1 129 ? 33.006 -2.744 -48.023 1.00 89.00 129 ASN A CA 1
ATOM 1000 C C . ASN A 1 129 ? 34.324 -2.017 -48.354 1.00 89.00 129 ASN A C 1
ATOM 1002 O O . ASN A 1 129 ? 34.555 -0.895 -47.908 1.00 89.00 129 ASN A O 1
ATOM 1006 N N . CYS A 1 130 ? 35.210 -2.650 -49.125 1.00 89.75 130 CYS A N 1
ATOM 1007 C CA . CYS A 1 130 ? 36.478 -2.055 -49.527 1.00 89.75 130 CYS A CA 1
ATOM 1008 C C . CYS A 1 130 ? 36.255 -0.989 -50.609 1.00 89.75 130 CYS A C 1
ATOM 1010 O O . CYS A 1 130 ? 35.906 -1.321 -51.748 1.00 89.75 130 CYS A O 1
ATOM 1012 N N . GLY A 1 131 ? 36.531 0.270 -50.256 1.00 87.06 131 GLY A N 1
ATOM 1013 C CA . GLY A 1 131 ? 36.422 1.436 -51.138 1.00 87.06 131 GLY A CA 1
ATOM 1014 C C . GLY A 1 131 ? 37.520 1.559 -52.198 1.00 87.06 131 GLY A C 1
ATOM 1015 O O . GLY A 1 131 ? 37.455 2.458 -53.025 1.00 87.06 131 GLY A O 1
ATOM 1016 N N . ARG A 1 132 ? 38.519 0.663 -52.220 1.00 84.12 132 ARG A N 1
ATOM 1017 C CA . ARG A 1 132 ? 39.450 0.612 -53.353 1.00 84.12 132 ARG A CA 1
ATOM 1018 C C . ARG A 1 132 ? 38.744 0.040 -54.565 1.00 84.12 132 ARG A C 1
ATOM 1020 O O . ARG A 1 132 ? 38.137 -1.032 -54.482 1.00 84.12 132 ARG A O 1
ATOM 1027 N N . GLU A 1 133 ? 38.870 0.708 -55.696 1.00 74.94 133 GLU A N 1
ATOM 1028 C CA . GLU A 1 133 ? 38.511 0.121 -56.979 1.00 74.94 133 GLU A CA 1
ATOM 1029 C C . GLU A 1 133 ? 39.382 -1.119 -57.221 1.00 74.94 133 GLU A C 1
ATOM 1031 O O . GLU A 1 133 ? 40.530 -1.188 -56.771 1.00 74.94 133 GLU A O 1
ATOM 1036 N N . LYS A 1 134 ? 38.825 -2.164 -57.849 1.00 62.81 134 LYS A N 1
ATOM 1037 C CA . LYS A 1 134 ? 39.618 -3.354 -58.177 1.00 62.81 134 LYS A CA 1
ATOM 1038 C C . LYS A 1 134 ? 40.682 -2.918 -59.183 1.00 62.81 134 LYS A C 1
ATOM 1040 O O . LYS A 1 134 ? 40.369 -2.745 -60.356 1.00 62.81 134 LYS A O 1
ATOM 1045 N N . GLY A 1 135 ? 41.921 -2.752 -58.730 1.00 58.62 135 GLY A N 1
ATOM 1046 C CA . GLY A 1 135 ? 43.051 -2.608 -59.634 1.00 58.62 135 GLY A CA 1
ATOM 1047 C C . GLY A 1 135 ? 43.089 -3.841 -60.528 1.00 58.62 135 GLY A C 1
ATOM 1048 O O . GLY A 1 135 ? 43.301 -4.952 -60.041 1.00 58.62 135 GLY A O 1
ATOM 1049 N N . LYS A 1 136 ? 42.821 -3.663 -61.824 1.00 51.38 136 LYS A N 1
ATOM 1050 C CA . LYS A 1 136 ? 43.167 -4.663 -62.832 1.00 51.38 136 LYS A CA 1
ATOM 1051 C C . LYS A 1 136 ? 44.676 -4.852 -62.700 1.00 51.38 136 LYS A C 1
ATOM 1053 O O . LYS A 1 136 ? 45.422 -3.905 -62.925 1.00 51.38 136 LYS A O 1
ATOM 1058 N N . SER A 1 137 ? 45.113 -6.033 -62.270 1.00 51.03 137 SER A N 1
ATOM 1059 C CA . SER A 1 137 ? 46.514 -6.427 -62.400 1.00 51.03 137 SER A CA 1
ATOM 1060 C C . SER A 1 137 ?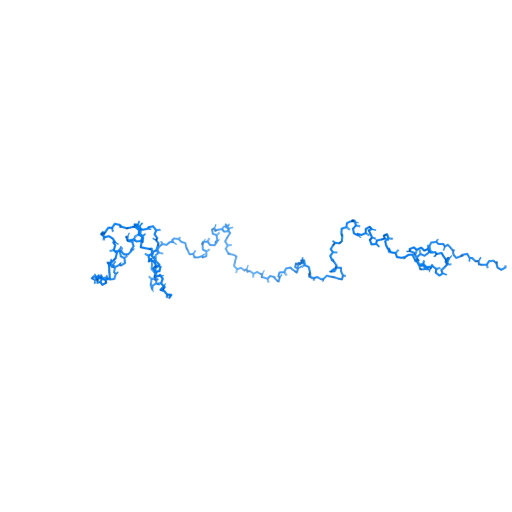 46.845 -6.332 -63.884 1.00 51.03 137 SER A C 1
ATOM 1062 O O . SER A 1 137 ? 46.364 -7.152 -64.663 1.00 51.03 137 SER A O 1
ATOM 1064 N N . LYS A 1 138 ? 47.571 -5.289 -64.288 1.00 44.06 138 LYS A N 1
ATOM 1065 C CA . LYS A 1 138 ? 48.146 -5.205 -65.626 1.00 44.06 138 LYS A CA 1
ATOM 1066 C C . LYS A 1 138 ? 49.300 -6.208 -65.617 1.00 44.06 138 LYS A C 1
ATOM 1068 O O . LYS A 1 138 ? 50.316 -5.945 -64.981 1.00 44.06 138 LYS A O 1
ATOM 1073 N N . MET A 1 139 ? 49.036 -7.401 -66.155 1.00 45.31 139 MET A N 1
ATOM 1074 C CA . MET A 1 139 ? 50.092 -8.280 -66.664 1.00 45.31 139 MET A CA 1
ATOM 1075 C C . MET A 1 139 ? 50.799 -7.569 -67.815 1.00 45.31 139 MET A C 1
ATOM 1077 O O . MET A 1 139 ? 50.115 -6.775 -68.508 1.00 45.31 139 MET A O 1
#

pLDDT: mean 79.84, std 14.18, range [44.06, 95.5]